Protein AF-A0A7C4C6F2-F1 (afdb_monomer_lite)

Radius of gyration: 11.28 Å; chains: 1; bounding box: 28×16×33 Å

Structure (mmCIF, N/CA/C/O backbone):
data_AF-A0A7C4C6F2-F1
#
_entry.id   AF-A0A7C4C6F2-F1
#
loop_
_atom_site.group_PDB
_atom_site.id
_atom_site.type_symbol
_atom_site.label_atom_id
_atom_site.label_alt_id
_atom_site.label_comp_id
_atom_site.label_asym_id
_atom_site.label_entity_id
_atom_site.label_seq_id
_atom_site.pdbx_PDB_ins_code
_atom_site.Cartn_x
_atom_site.Cartn_y
_atom_site.Cartn_z
_atom_site.occupancy
_atom_site.B_iso_or_equiv
_atom_site.auth_seq_id
_atom_site.auth_comp_id
_atom_site.auth_asym_id
_atom_site.auth_atom_id
_atom_site.pdbx_PDB_model_num
ATOM 1 N N . VAL A 1 1 ? -3.629 -8.562 -17.523 1.00 90.50 1 VAL A N 1
ATOM 2 C CA . VAL A 1 1 ? -3.422 -9.209 -16.209 1.00 90.50 1 VAL A CA 1
ATOM 3 C C . VAL A 1 1 ? -3.752 -8.168 -15.151 1.00 90.50 1 VAL A C 1
ATOM 5 O O . VAL A 1 1 ? -3.605 -6.987 -15.444 1.00 90.50 1 VAL A O 1
ATOM 8 N N . ILE A 1 2 ? -4.338 -8.555 -14.015 1.00 96.12 2 ILE A N 1
ATOM 9 C CA . ILE A 1 2 ? -4.623 -7.598 -12.935 1.00 96.12 2 ILE A CA 1
ATOM 10 C C . ILE A 1 2 ? -3.318 -7.393 -12.171 1.00 96.12 2 ILE A C 1
ATOM 12 O O . ILE A 1 2 ? -2.796 -8.344 -11.599 1.00 96.12 2 ILE A O 1
ATOM 16 N N . GLU A 1 3 ? -2.796 -6.171 -12.194 1.00 97.19 3 GLU A N 1
ATOM 17 C CA . GLU A 1 3 ? -1.500 -5.843 -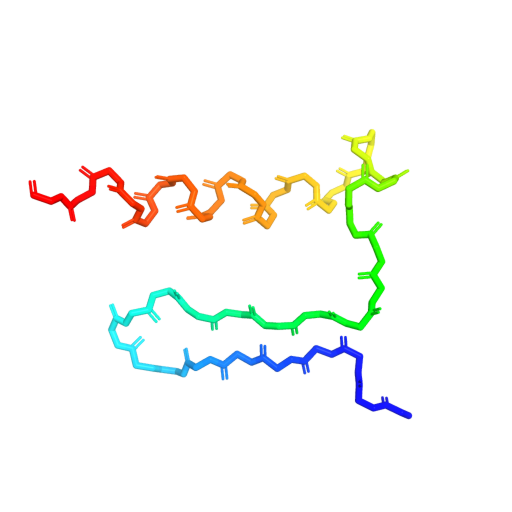11.586 1.00 97.19 3 GLU A CA 1
ATOM 18 C C . GLU A 1 3 ? -1.639 -5.297 -10.161 1.00 97.19 3 GLU A C 1
ATOM 20 O O . GLU A 1 3 ? -0.710 -5.407 -9.367 1.00 97.19 3 GLU A O 1
ATOM 25 N N . ALA A 1 4 ? -2.794 -4.723 -9.822 1.00 97.56 4 ALA A N 1
ATOM 26 C CA . ALA A 1 4 ? -3.082 -4.208 -8.492 1.00 97.56 4 ALA A CA 1
ATOM 27 C C . ALA A 1 4 ? -4.572 -4.305 -8.157 1.00 97.56 4 ALA A C 1
ATOM 29 O O . ALA A 1 4 ? -5.426 -4.230 -9.044 1.00 97.56 4 ALA A O 1
ATOM 30 N N . ILE A 1 5 ? -4.862 -4.440 -6.866 1.00 98.12 5 ILE A N 1
ATOM 31 C CA . ILE A 1 5 ? -6.197 -4.357 -6.273 1.00 98.12 5 ILE A CA 1
ATOM 32 C C . ILE A 1 5 ? -6.131 -3.518 -4.998 1.00 98.12 5 ILE A C 1
ATOM 34 O O . ILE A 1 5 ? -5.132 -3.548 -4.278 1.00 98.12 5 ILE A O 1
ATOM 38 N N . GLU A 1 6 ? -7.209 -2.810 -4.686 1.00 98.19 6 GLU A N 1
ATOM 39 C CA . GLU A 1 6 ? -7.346 -2.055 -3.441 1.00 98.19 6 GLU A CA 1
ATOM 40 C C . GLU A 1 6 ? -8.737 -2.237 -2.833 1.00 98.19 6 GLU A C 1
ATOM 42 O O . GLU A 1 6 ? -9.706 -2.566 -3.523 1.00 98.19 6 GLU A O 1
ATOM 47 N N . TYR A 1 7 ? -8.828 -2.035 -1.522 1.00 98.06 7 TYR A N 1
ATOM 48 C CA . TYR A 1 7 ? -10.097 -1.969 -0.811 1.00 98.06 7 TYR A CA 1
ATOM 49 C C . TYR A 1 7 ? -10.552 -0.514 -0.686 1.00 98.06 7 TYR A C 1
ATOM 51 O O . TYR A 1 7 ? -9.814 0.322 -0.179 1.00 98.06 7 TYR A O 1
ATOM 59 N N . ILE A 1 8 ? -11.790 -0.227 -1.089 1.00 97.06 8 ILE A N 1
ATOM 60 C CA . ILE A 1 8 ? -12.360 1.134 -1.108 1.00 97.06 8 ILE A CA 1
ATOM 61 C C . ILE A 1 8 ? -12.994 1.584 0.224 1.00 97.06 8 ILE A C 1
ATOM 63 O O . ILE A 1 8 ? -13.662 2.613 0.261 1.00 97.06 8 ILE A O 1
ATOM 67 N N . GLY A 1 9 ? -12.866 0.800 1.299 1.00 95.56 9 GLY A N 1
ATOM 68 C CA . GLY A 1 9 ? -13.394 1.165 2.621 1.00 95.56 9 GLY A CA 1
ATOM 69 C C . GLY A 1 9 ? -12.368 1.876 3.508 1.00 95.56 9 GLY A C 1
ATOM 70 O O . GLY A 1 9 ? -11.268 2.200 3.080 1.00 95.56 9 GLY A O 1
ATOM 71 N N . ASP A 1 10 ? -12.696 2.055 4.789 1.00 92.94 10 ASP A N 1
ATOM 72 C CA . ASP A 1 10 ? -11.930 2.926 5.703 1.00 92.94 10 ASP A CA 1
ATOM 73 C C . ASP A 1 10 ? -10.557 2.381 6.146 1.00 92.94 10 ASP A C 1
ATOM 75 O O . ASP A 1 10 ? -9.861 3.001 6.949 1.00 92.94 10 ASP A O 1
ATOM 79 N N . LYS A 1 11 ? -10.163 1.195 5.671 1.00 94.44 11 LYS A N 1
ATOM 80 C CA . LYS A 1 11 ? -8.882 0.565 6.013 1.00 94.44 11 LYS A CA 1
ATOM 81 C C . LYS A 1 11 ? -7.953 0.596 4.815 1.00 94.44 11 LYS A C 1
ATOM 83 O O . LYS A 1 11 ? -8.354 0.237 3.713 1.00 94.44 11 LYS A O 1
ATOM 88 N N . PHE A 1 12 ? -6.685 0.903 5.065 1.00 96.50 12 PHE A N 1
ATOM 89 C CA . PHE A 1 12 ? -5.653 0.798 4.044 1.00 96.50 12 PHE A CA 1
ATOM 90 C C . PHE A 1 12 ? -5.372 -0.674 3.714 1.00 96.50 12 PHE A C 1
ATOM 92 O O . PHE A 1 12 ? -4.772 -1.394 4.515 1.00 96.50 12 PHE A O 1
ATOM 99 N N . VAL A 1 13 ? -5.819 -1.123 2.539 1.00 97.81 13 VAL A N 1
ATOM 100 C CA . VAL A 1 13 ? -5.538 -2.460 2.003 1.00 97.81 13 VAL A CA 1
ATOM 101 C C . VAL A 1 13 ? -5.266 -2.337 0.508 1.00 97.81 13 VAL A C 1
ATOM 103 O O . VAL A 1 13 ? -6.143 -1.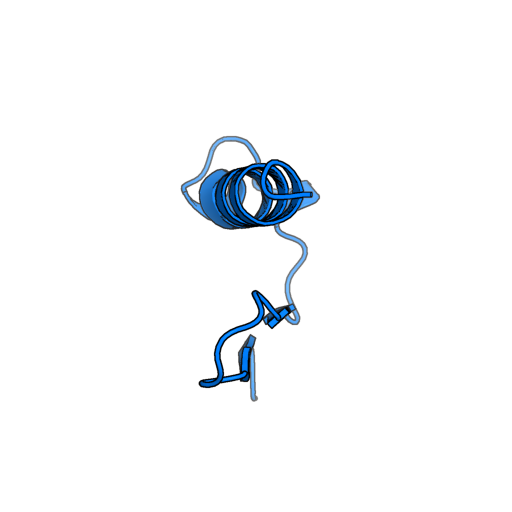941 -0.258 1.00 97.81 13 VAL A O 1
ATOM 106 N N . ILE A 1 14 ? -4.057 -2.710 0.099 1.00 97.81 14 ILE A N 1
ATOM 107 C CA . ILE A 1 14 ? -3.624 -2.753 -1.297 1.00 97.81 14 ILE A CA 1
ATOM 108 C C . ILE A 1 14 ? -2.830 -4.038 -1.533 1.00 97.81 14 ILE A C 1
ATOM 110 O O . ILE A 1 14 ? -2.075 -4.478 -0.665 1.00 97.81 14 ILE A O 1
ATOM 114 N N . GLY A 1 15 ? -3.010 -4.645 -2.701 1.00 97.94 15 GLY A N 1
ATOM 115 C CA . GLY A 1 15 ? -2.200 -5.752 -3.196 1.00 97.94 15 GLY A CA 1
ATOM 116 C C . GLY A 1 15 ? -1.670 -5.410 -4.579 1.00 97.94 15 GLY A C 1
ATOM 117 O O . GLY A 1 15 ? -2.430 -4.945 -5.425 1.00 97.94 15 GLY A O 1
ATOM 118 N N . VAL A 1 16 ? -0.380 -5.633 -4.808 1.00 97.81 16 VAL A N 1
ATOM 119 C CA . VAL A 1 16 ? 0.276 -5.434 -6.105 1.00 97.81 16 VAL A CA 1
ATOM 120 C C . VAL A 1 16 ? 0.973 -6.725 -6.519 1.00 97.81 16 VAL A C 1
ATOM 122 O O . VAL A 1 16 ? 1.422 -7.485 -5.665 1.00 97.81 16 VAL A O 1
ATOM 125 N N . GLN A 1 17 ? 1.017 -6.995 -7.821 1.00 98.06 17 GLN A N 1
ATOM 126 C CA . GLN A 1 17 ? 1.615 -8.211 -8.379 1.00 98.06 17 GLN A CA 1
ATOM 127 C C . GLN A 1 17 ? 3.130 -8.068 -8.561 1.00 98.06 17 GLN A C 1
ATOM 129 O O . GLN A 1 17 ? 3.865 -9.043 -8.449 1.00 98.06 17 GLN A O 1
ATOM 134 N N . TRP A 1 18 ? 3.600 -6.850 -8.830 1.00 96.00 18 TRP A N 1
ATOM 135 C CA . TRP A 1 18 ? 5.023 -6.551 -8.952 1.00 96.00 18 TRP A CA 1
ATOM 136 C C . TRP A 1 18 ? 5.711 -6.461 -7.581 1.00 96.00 18 TRP A C 1
ATOM 138 O O . TRP A 1 18 ? 5.052 -6.416 -6.547 1.00 96.00 18 TRP A O 1
ATOM 148 N N . HIS A 1 19 ? 7.044 -6.378 -7.592 1.00 96.81 19 HIS A N 1
ATOM 149 C CA . HIS A 1 19 ? 7.896 -6.281 -6.402 1.00 96.81 19 HIS A CA 1
ATOM 150 C C . HIS A 1 19 ? 8.318 -4.819 -6.125 1.00 96.81 19 HIS A C 1
ATOM 152 O O . HIS A 1 19 ? 9.410 -4.411 -6.539 1.00 96.81 19 HIS A O 1
ATOM 158 N N . PRO A 1 20 ? 7.477 -3.971 -5.487 1.00 96.31 20 PRO A N 1
ATOM 159 C CA . PRO A 1 20 ? 7.813 -2.571 -5.204 1.00 96.31 20 PRO A CA 1
ATOM 160 C C . PRO A 1 20 ? 9.049 -2.413 -4.308 1.00 96.31 20 PRO A C 1
ATOM 162 O O . PRO A 1 20 ? 9.706 -1.375 -4.350 1.00 96.31 20 PRO A O 1
ATOM 165 N N . GLU A 1 21 ? 9.405 -3.437 -3.535 1.00 96.38 21 GLU A N 1
ATOM 166 C CA . GLU A 1 21 ? 10.603 -3.494 -2.701 1.00 96.38 21 GLU A CA 1
ATOM 167 C C . GLU A 1 21 ? 11.911 -3.457 -3.507 1.00 96.38 21 GLU A C 1
ATOM 169 O O . GLU A 1 21 ? 12.930 -2.994 -2.999 1.00 96.38 21 GLU A O 1
ATOM 174 N N . TRP A 1 22 ? 11.895 -3.896 -4.769 1.00 97.44 22 TRP A N 1
ATOM 175 C CA . TRP A 1 22 ? 13.059 -3.824 -5.662 1.00 97.44 22 TRP A CA 1
ATOM 176 C C . TRP A 1 22 ? 13.142 -2.501 -6.430 1.00 97.44 22 TRP A C 1
ATOM 178 O O . TRP A 1 22 ? 14.121 -2.264 -7.129 1.00 97.44 22 TRP A O 1
ATOM 188 N N . MET A 1 23 ? 12.143 -1.628 -6.284 1.00 95.56 23 MET A N 1
ATOM 189 C CA . MET A 1 23 ? 12.013 -0.360 -7.009 1.00 95.56 23 MET A CA 1
ATOM 190 C C . MET A 1 23 ? 12.019 0.837 -6.046 1.00 95.56 23 MET A C 1
ATOM 192 O O . MET A 1 23 ? 11.239 1.781 -6.188 1.00 95.56 23 MET A O 1
ATOM 196 N N . TRP A 1 24 ? 12.854 0.779 -5.010 1.00 87.62 24 TRP A N 1
ATOM 197 C CA . TRP A 1 24 ? 12.863 1.737 -3.897 1.00 87.62 24 TRP A CA 1
ATOM 1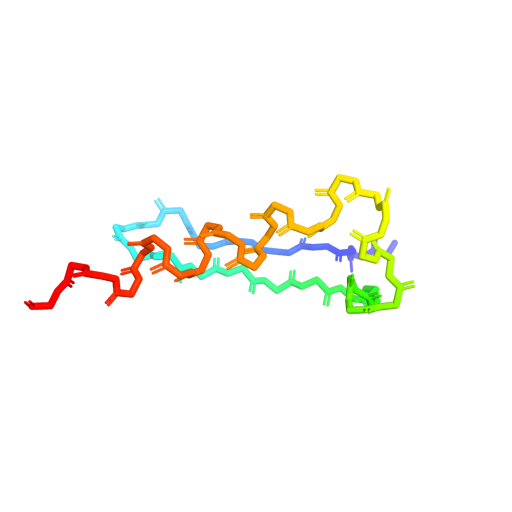98 C C . TRP A 1 24 ? 13.321 3.153 -4.284 1.00 87.62 24 TRP A C 1
ATOM 200 O O . TRP A 1 24 ? 12.970 4.113 -3.600 1.00 87.62 24 TRP A O 1
ATOM 210 N N . ASP A 1 25 ? 14.077 3.287 -5.372 1.00 90.88 25 ASP A N 1
ATOM 211 C CA . ASP A 1 25 ? 14.497 4.552 -5.984 1.00 90.88 25 ASP A CA 1
ATOM 212 C C . ASP A 1 25 ? 13.426 5.154 -6.915 1.00 90.88 25 ASP A C 1
ATOM 214 O O . ASP A 1 25 ? 13.620 6.225 -7.491 1.00 90.88 25 ASP A O 1
ATOM 218 N N . SER A 1 26 ? 12.270 4.494 -7.025 1.00 93.94 26 SER A N 1
ATOM 219 C CA . SER A 1 26 ? 11.118 4.939 -7.801 1.00 93.94 26 SER A CA 1
ATOM 220 C C . SER A 1 26 ? 9.961 5.409 -6.913 1.00 93.94 26 SER A C 1
ATOM 222 O O . SER A 1 26 ? 9.970 5.313 -5.684 1.00 93.94 26 SER A O 1
ATOM 224 N N . GLU A 1 27 ? 8.883 5.838 -7.563 1.00 94.69 27 GLU A N 1
ATOM 225 C CA . GLU A 1 27 ? 7.628 6.223 -6.916 1.00 94.69 27 GLU A CA 1
ATOM 226 C C . GLU A 1 27 ? 6.964 5.077 -6.130 1.00 94.69 27 GLU A C 1
ATOM 228 O O . GLU A 1 27 ? 6.117 5.331 -5.272 1.00 94.69 27 GLU A O 1
ATOM 233 N N . MET A 1 28 ? 7.375 3.823 -6.355 1.00 95.88 28 MET A N 1
ATOM 234 C CA . MET A 1 28 ? 6.843 2.643 -5.663 1.00 95.88 28 MET A CA 1
ATOM 235 C C . MET A 1 28 ? 7.092 2.669 -4.154 1.00 95.88 28 MET A C 1
ATOM 237 O O . MET A 1 28 ? 6.305 2.108 -3.389 1.00 95.88 28 MET A O 1
ATOM 241 N N . ILE A 1 29 ? 8.101 3.418 -3.693 1.00 96.44 29 ILE A N 1
ATOM 242 C CA . ILE A 1 29 ? 8.341 3.640 -2.262 1.00 96.44 29 ILE A CA 1
ATOM 243 C C . ILE A 1 29 ? 7.133 4.273 -1.548 1.00 96.44 29 ILE A C 1
ATOM 245 O O . ILE A 1 29 ? 6.968 4.127 -0.334 1.00 96.44 29 ILE A O 1
ATOM 249 N N . LYS A 1 30 ? 6.253 4.967 -2.286 1.00 97.19 30 LYS A N 1
ATOM 250 C CA . LYS A 1 30 ? 5.052 5.608 -1.735 1.00 97.19 30 LYS A CA 1
ATOM 251 C C . LYS A 1 30 ? 4.043 4.601 -1.181 1.00 97.19 30 LYS A C 1
ATOM 253 O O . LYS A 1 30 ? 3.372 4.937 -0.210 1.00 97.19 30 LYS A O 1
ATOM 258 N N . ILE A 1 31 ? 3.984 3.378 -1.716 1.00 96.56 31 ILE A N 1
ATOM 259 C CA . ILE A 1 31 ? 3.097 2.313 -1.211 1.00 96.56 31 ILE A CA 1
ATOM 260 C C . ILE A 1 31 ? 3.462 1.975 0.241 1.00 96.56 31 ILE A C 1
ATOM 262 O O . ILE A 1 31 ? 2.595 1.927 1.113 1.00 96.56 31 ILE A O 1
ATOM 266 N N . PHE A 1 32 ? 4.759 1.834 0.527 1.00 96.75 32 PHE A N 1
ATOM 267 C CA . PHE A 1 32 ? 5.253 1.565 1.878 1.00 96.75 32 PHE A CA 1
ATOM 268 C C . PHE A 1 32 ? 5.066 2.758 2.819 1.00 96.75 32 PHE A C 1
ATOM 270 O O . PHE A 1 32 ? 4.694 2.571 3.975 1.00 96.75 32 PHE A O 1
ATOM 277 N N . LYS A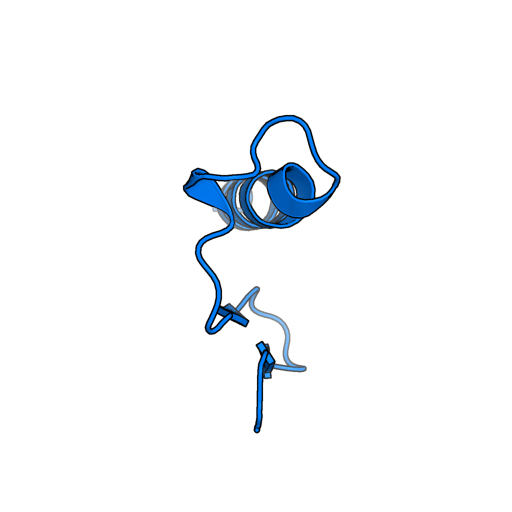 1 33 ? 5.275 3.991 2.337 1.00 96.56 33 LYS A N 1
ATOM 278 C CA . LYS A 1 33 ? 4.992 5.200 3.131 1.00 96.56 33 LYS A CA 1
ATOM 279 C C . LYS A 1 33 ? 3.515 5.266 3.524 1.00 96.56 33 LYS A C 1
ATOM 281 O O . LYS A 1 33 ? 3.221 5.485 4.692 1.00 96.56 33 LYS A O 1
ATOM 286 N N . ALA A 1 34 ? 2.605 5.016 2.583 1.00 96.19 34 ALA A N 1
ATOM 287 C CA . ALA A 1 34 ? 1.170 4.992 2.852 1.00 96.19 34 ALA A CA 1
ATOM 288 C C . ALA A 1 34 ? 0.786 3.895 3.862 1.00 96.19 34 ALA A C 1
ATOM 290 O O . ALA A 1 34 ? 0.017 4.165 4.782 1.00 96.19 34 ALA A O 1
ATOM 291 N N . LEU A 1 35 ? 1.390 2.703 3.759 1.00 96.44 35 LEU A N 1
ATOM 292 C CA . LEU A 1 35 ? 1.218 1.629 4.743 1.00 96.44 35 LEU A CA 1
ATOM 293 C C . LEU A 1 35 ? 1.652 2.063 6.153 1.00 96.44 35 LEU A C 1
ATOM 295 O O . LEU A 1 35 ? 0.936 1.815 7.121 1.00 96.44 35 LEU A O 1
ATOM 299 N N . ILE A 1 36 ? 2.809 2.721 6.275 1.00 96.88 36 ILE A N 1
ATOM 300 C CA . ILE A 1 36 ? 3.317 3.224 7.559 1.00 96.88 36 ILE A CA 1
ATOM 301 C C . ILE A 1 36 ? 2.384 4.296 8.127 1.00 96.88 36 ILE A C 1
ATOM 303 O O . ILE A 1 36 ? 2.049 4.232 9.307 1.00 96.88 36 ILE A O 1
ATOM 307 N N . GLU A 1 37 ? 1.940 5.260 7.315 1.00 97.00 37 GLU A N 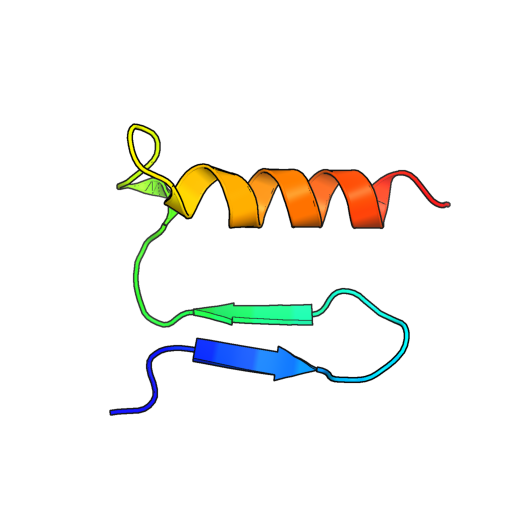1
ATOM 308 C CA . GLU A 1 37 ? 1.012 6.300 7.776 1.00 97.00 37 GLU A CA 1
ATOM 309 C C . GLU A 1 37 ? -0.314 5.706 8.263 1.00 97.00 37 GLU A C 1
ATOM 311 O O . GLU A 1 37 ? -0.782 6.064 9.344 1.00 97.00 37 GLU A O 1
ATOM 316 N N . ALA A 1 38 ? -0.877 4.740 7.532 1.00 95.50 38 ALA A N 1
ATOM 317 C CA . ALA A 1 38 ? -2.094 4.046 7.944 1.00 95.50 38 ALA A CA 1
ATOM 318 C C . ALA A 1 38 ? -1.921 3.250 9.252 1.00 95.50 38 ALA A C 1
ATOM 320 O O . ALA A 1 38 ? -2.883 3.061 9.991 1.00 95.50 38 ALA A O 1
ATOM 321 N N . ALA A 1 39 ? -0.703 2.794 9.562 1.00 95.88 39 ALA A N 1
ATOM 322 C CA . ALA A 1 39 ? -0.401 2.058 10.789 1.00 95.88 39 ALA A CA 1
ATOM 323 C C . ALA A 1 39 ? -0.130 2.959 12.011 1.00 95.88 39 ALA A C 1
ATOM 325 O O . ALA A 1 39 ? -0.174 2.470 13.141 1.00 95.88 39 ALA A O 1
ATOM 326 N N . LYS A 1 40 ? 0.153 4.257 11.815 1.00 94.75 40 LYS A N 1
ATOM 327 C CA . LYS A 1 40 ? 0.397 5.213 12.915 1.00 94.75 40 LYS A CA 1
ATOM 328 C C . LYS A 1 40 ? -0.856 5.537 13.723 1.00 94.75 40 LYS A C 1
ATOM 330 O O . LYS A 1 40 ? -0.742 5.952 14.872 1.00 94.75 40 LYS A O 1
ATOM 335 N N . THR A 1 41 ? -2.037 5.391 13.130 1.00 69.75 41 THR A N 1
ATOM 336 C CA . THR A 1 41 ? -3.318 5.625 13.801 1.00 69.75 41 THR A CA 1
ATOM 337 C C . THR A 1 41 ? -3.739 4.349 14.525 1.00 69.75 41 THR A C 1
ATOM 339 O O . THR A 1 41 ? -4.451 3.506 13.980 1.00 69.75 41 THR A O 1
ATOM 342 N N . LYS A 1 42 ? -3.249 4.186 15.756 1.00 54.44 42 LYS A N 1
ATOM 343 C CA . LYS A 1 42 ? -3.661 3.126 16.676 1.00 54.44 42 LYS A CA 1
ATOM 344 C C . LYS A 1 42 ? -4.019 3.705 18.034 1.00 54.44 42 LYS A C 1
ATOM 346 O O . LYS A 1 42 ? -3.281 4.608 18.483 1.00 54.44 42 LYS A O 1
#

Foldseek 3Di:
DDQKDFDPDPAGDIDGPDDLVVVCVDPSVVSVVVVVVRVVPD

pLDDT: mean 94.37, std 7.71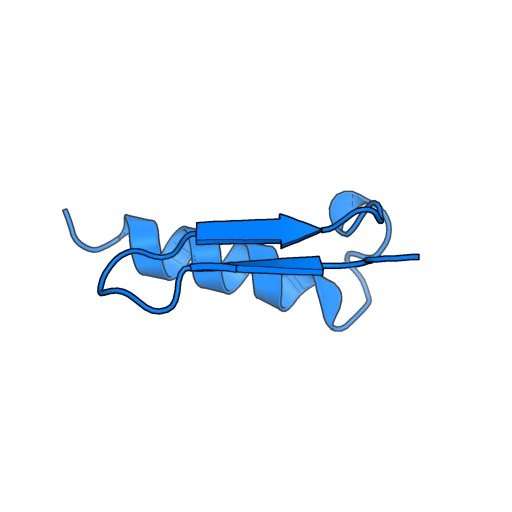, range [54.44, 98.19]

Sequence (42 aa):
VIEAIEYIGDKFVIGVQWHPEWMWDSEMIKIFKALIEAAKTK

Secondary structure (DSSP, 8-state):
---EEE--SSS--EEESS-GGG-TTSTTHHHHHHHHHHHH--